Protein AF-A0A8C3RQZ0-F1 (afdb_monomer)

Organism: Chelydra serpentina (NCBI:txid8475)

Radius of gyration: 47.05 Å; Cα contacts (8 Å, |Δi|>4): 6; chains: 1; bounding box: 84×49×131 Å

Sequence (120 aa):
LLLHFFQKIYYSFSSQLSQRSVLLQQMENHLGDKKTEKTSQTQAADAAYKRNAALLNDIEAAEKRLQARVHLQPHPDIVKHETLYWASVEESIPKWEQFLLGRAQTQWEVGRNQTESQPN

Solvent-accessible surface area (backbone atoms only — not comparable to full-atom values): 6932 Å² total; per-residue (Å²): 112,68,70,62,52,53,51,52,51,52,54,53,50,52,52,54,52,51,53,51,52,54,51,53,52,52,53,52,50,54,52,51,50,52,52,53,50,53,52,54,51,50,52,52,49,51,52,49,50,56,51,52,55,53,52,50,53,52,49,54,54,50,48,55,55,47,54,61,51,70,73,46,76,76,56,68,66,58,55,50,52,51,52,53,48,53,52,52,49,62,70,41,45,66,60,48,50,34,45,77,70,71,67,46,84,52,85,75,57,74,71,64,75,71,78,78,80,74,86,131

Structure (mmCIF, N/CA/C/O backbone):
data_AF-A0A8C3RQZ0-F1
#
_entry.id   AF-A0A8C3RQZ0-F1
#
loop_
_atom_site.group_PDB
_atom_site.id
_atom_site.type_symbol
_atom_site.label_atom_id
_atom_site.label_alt_id
_atom_site.label_comp_id
_atom_site.label_asym_id
_atom_site.label_entity_id
_atom_site.label_seq_id
_atom_site.pdbx_PDB_ins_code
_atom_site.Cartn_x
_atom_site.Cartn_y
_atom_site.Cartn_z
_atom_site.occupancy
_atom_site.B_iso_or_equiv
_atom_site.auth_seq_id
_atom_site.auth_comp_id
_atom_site.auth_asym_id
_atom_site.auth_atom_id
_atom_site.pdbx_PDB_model_num
ATOM 1 N N . LEU A 1 1 ? -57.450 -11.231 55.485 1.00 82.12 1 LEU A N 1
ATOM 2 C CA . LEU A 1 1 ? -57.457 -10.126 54.493 1.00 82.12 1 LEU A CA 1
ATOM 3 C C . LEU A 1 1 ? -56.185 -9.268 54.555 1.00 82.12 1 LEU A C 1
ATOM 5 O O . LEU A 1 1 ? -55.482 -9.204 53.558 1.00 82.12 1 LEU A O 1
ATOM 9 N N . LEU A 1 2 ? -55.846 -8.678 55.711 1.00 87.44 2 LEU A N 1
ATOM 10 C CA . LEU A 1 2 ? -54.657 -7.822 55.904 1.00 87.44 2 LEU A CA 1
ATOM 11 C C . LEU A 1 2 ? -53.321 -8.493 55.546 1.00 87.44 2 LEU A C 1
ATOM 13 O O . LEU A 1 2 ? -52.543 -7.929 54.787 1.00 87.44 2 LEU A O 1
ATOM 17 N N . LEU A 1 3 ? -53.080 -9.718 56.022 1.00 91.75 3 LEU A N 1
ATOM 18 C CA . LEU A 1 3 ? -51.841 -10.452 55.727 1.00 91.75 3 LEU A CA 1
ATOM 19 C C . LEU A 1 3 ? -51.626 -10.637 54.216 1.00 91.75 3 LEU A C 1
ATOM 21 O O . LEU A 1 3 ? -50.540 -10.412 53.698 1.00 91.75 3 LEU A O 1
ATOM 25 N N . HIS A 1 4 ? -52.695 -10.973 53.496 1.00 89.38 4 HIS A N 1
ATOM 26 C CA . HIS A 1 4 ? -52.658 -11.169 52.050 1.00 89.38 4 HIS A CA 1
ATOM 27 C C . HIS A 1 4 ? -52.409 -9.854 51.292 1.00 89.38 4 HIS A C 1
ATOM 29 O O . HIS A 1 4 ? -51.775 -9.851 50.239 1.00 89.38 4 HIS A O 1
ATOM 35 N N . PHE A 1 5 ? -52.876 -8.725 51.834 1.00 93.31 5 PHE A N 1
ATOM 36 C CA . PHE A 1 5 ? -52.605 -7.395 51.289 1.00 93.31 5 PHE A CA 1
ATOM 37 C C . PHE A 1 5 ? -51.126 -7.012 51.450 1.00 93.31 5 PHE A C 1
ATOM 39 O O . PHE A 1 5 ? -50.488 -6.627 50.472 1.00 93.31 5 PHE A O 1
ATOM 46 N N . PHE A 1 6 ? -50.550 -7.213 52.641 1.00 95.75 6 PHE A N 1
ATOM 47 C CA . PHE A 1 6 ? -49.121 -6.986 52.885 1.00 95.75 6 PHE A CA 1
ATOM 48 C C . PHE A 1 6 ? -48.228 -7.901 52.047 1.00 95.75 6 PHE A C 1
ATOM 50 O O . PHE A 1 6 ? -47.273 -7.423 51.441 1.00 95.75 6 PHE A O 1
ATOM 57 N N . GLN A 1 7 ? -48.580 -9.185 51.939 1.00 94.19 7 GLN A N 1
ATOM 58 C CA . GLN A 1 7 ? -47.898 -10.141 51.066 1.00 94.19 7 GLN A CA 1
ATOM 59 C C . GLN A 1 7 ? -47.858 -9.611 49.623 1.00 94.19 7 GLN A C 1
ATOM 61 O O . GLN A 1 7 ? -46.802 -9.558 48.999 1.00 94.19 7 GLN A O 1
ATOM 66 N N . LYS A 1 8 ? -48.998 -9.144 49.101 1.00 94.38 8 LYS A N 1
ATOM 67 C CA . LYS A 1 8 ? -49.107 -8.633 47.729 1.00 94.38 8 LYS A CA 1
ATOM 68 C C . LYS A 1 8 ? -48.266 -7.371 47.502 1.00 94.38 8 LYS A C 1
ATOM 70 O O . LYS A 1 8 ? -47.624 -7.255 46.461 1.00 94.38 8 LYS A O 1
ATOM 75 N N . ILE A 1 9 ? -48.229 -6.461 48.478 1.00 94.81 9 ILE A N 1
ATOM 76 C CA . ILE A 1 9 ? -47.367 -5.269 48.435 1.00 94.81 9 ILE A CA 1
ATOM 77 C C . ILE A 1 9 ? -45.891 -5.669 48.440 1.00 94.81 9 ILE A C 1
ATOM 79 O O . ILE A 1 9 ? -45.127 -5.177 47.614 1.00 94.81 9 ILE A O 1
ATOM 83 N N . TYR A 1 10 ? -45.498 -6.583 49.327 1.00 94.62 10 TYR A N 1
ATOM 84 C CA . TYR A 1 10 ? -44.117 -7.040 49.444 1.00 94.62 10 TYR A CA 1
ATOM 85 C C . TYR A 1 10 ? -43.605 -7.655 48.136 1.00 94.62 10 TYR A C 1
ATOM 87 O O . TYR A 1 1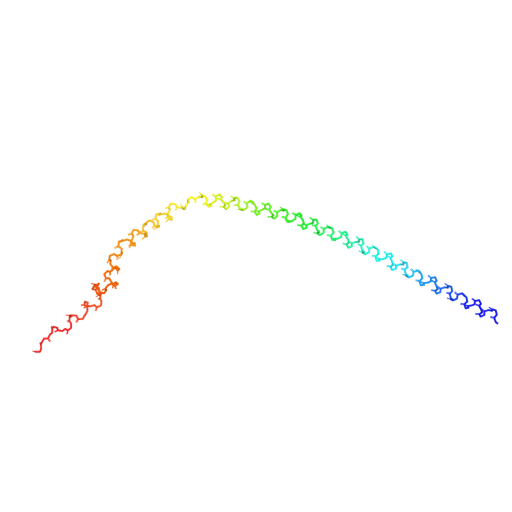0 ? -42.557 -7.249 47.632 1.00 94.62 10 TYR A O 1
ATOM 95 N N . TYR A 1 11 ? -44.377 -8.566 47.535 1.00 94.75 11 TYR A N 1
ATOM 96 C CA . TYR A 1 11 ? -44.016 -9.171 46.251 1.00 94.75 11 TYR A CA 1
ATOM 97 C C . TYR A 1 11 ? -43.951 -8.139 45.121 1.00 94.75 11 TYR A C 1
ATOM 99 O O . TYR A 1 11 ? -42.995 -8.152 44.350 1.00 94.75 11 TYR A O 1
ATOM 107 N N . SER A 1 12 ? -44.915 -7.213 45.049 1.00 93.44 12 SER A N 1
ATOM 108 C CA . SER A 1 12 ? -44.913 -6.155 44.031 1.00 93.44 12 SER A CA 1
ATOM 109 C C . SER A 1 12 ? -43.724 -5.203 44.175 1.00 93.44 12 SER A C 1
ATOM 111 O O . SER A 1 12 ? -43.188 -4.728 43.178 1.00 93.44 12 SER A O 1
ATOM 113 N N . PHE A 1 13 ? -43.319 -4.884 45.402 1.00 94.06 13 PHE A N 1
ATOM 114 C CA . PHE A 1 13 ? -42.181 -4.006 45.643 1.00 94.06 13 PHE A CA 1
ATOM 115 C C . PHE A 1 13 ? -40.860 -4.715 45.325 1.00 94.06 13 PHE A C 1
ATOM 117 O O . PHE A 1 13 ? -40.008 -4.163 44.630 1.00 94.06 13 PHE A O 1
ATOM 124 N N . SER A 1 14 ? -40.720 -5.970 45.758 1.00 93.81 14 SER A N 1
ATOM 125 C CA . SER A 1 14 ? -39.559 -6.807 45.446 1.00 93.81 14 SER A CA 1
ATOM 126 C C . SER A 1 14 ? -39.377 -6.990 43.932 1.00 93.81 14 SER A C 1
ATOM 128 O O . SER A 1 14 ? -38.269 -6.814 43.423 1.00 93.81 14 SER A O 1
ATOM 130 N N . SER A 1 15 ? -40.461 -7.232 43.184 1.00 93.50 15 SER A N 1
ATOM 131 C CA . SER A 1 15 ? -40.398 -7.375 41.725 1.00 93.50 15 SER A CA 1
ATOM 132 C C . SER A 1 15 ? -40.008 -6.070 41.021 1.00 93.50 15 SER A C 1
ATOM 134 O O . SER A 1 15 ? -39.206 -6.093 40.089 1.00 93.50 15 SER A O 1
ATOM 136 N N . GLN A 1 16 ? -40.511 -4.921 41.488 1.00 94.38 16 GLN A N 1
ATOM 137 C CA . GLN A 1 16 ? -40.137 -3.603 40.957 1.00 94.38 16 GLN A CA 1
ATOM 138 C C . GLN A 1 16 ? -38.661 -3.274 41.212 1.00 94.38 16 GLN A C 1
ATOM 140 O O . GLN A 1 16 ? -37.985 -2.736 40.332 1.00 94.38 16 GLN A O 1
ATOM 145 N N . LEU A 1 17 ? -38.148 -3.599 42.403 1.00 95.69 17 LEU A N 1
ATOM 146 C CA . LEU A 1 17 ? -36.735 -3.413 42.730 1.00 95.69 17 LEU A CA 1
ATOM 147 C C . LEU A 1 17 ? -35.834 -4.341 41.907 1.00 95.69 17 LEU A C 1
ATOM 149 O O . LEU A 1 17 ? -34.827 -3.883 41.371 1.00 95.69 17 LEU A O 1
ATOM 153 N N . SER A 1 18 ? -36.219 -5.609 41.749 1.00 96.19 18 SER A N 1
ATOM 154 C CA . SER A 1 18 ? -35.478 -6.577 40.935 1.00 96.19 18 SER A CA 1
ATOM 155 C C . SER A 1 18 ? -35.387 -6.133 39.471 1.00 96.19 18 SER A C 1
ATOM 157 O O . SER A 1 18 ? -34.295 -6.096 38.905 1.00 96.19 18 SER A O 1
ATOM 159 N N . GLN A 1 19 ? -36.497 -5.679 38.879 1.00 96.75 19 GLN A N 1
ATOM 160 C CA . GLN A 1 19 ? -36.515 -5.192 37.498 1.00 96.75 19 GLN A CA 1
ATOM 161 C C . GLN A 1 19 ? -35.597 -3.975 37.292 1.00 96.75 19 GLN A C 1
ATOM 163 O O . GLN A 1 19 ? -34.860 -3.914 36.308 1.00 96.75 19 GLN A O 1
ATOM 168 N N . ARG A 1 20 ? -35.609 -3.013 38.225 1.00 97.31 20 ARG A N 1
ATOM 169 C CA . ARG A 1 20 ? -34.717 -1.841 38.170 1.00 97.31 20 ARG A CA 1
ATOM 170 C C . ARG A 1 20 ? -33.249 -2.228 38.320 1.00 97.31 20 ARG A C 1
ATOM 172 O O . ARG A 1 20 ? -32.417 -1.683 37.604 1.00 97.31 20 ARG A O 1
ATOM 179 N N . SER A 1 21 ? -32.940 -3.167 39.214 1.00 97.44 21 SER A N 1
ATOM 180 C CA . SER A 1 21 ? -31.579 -3.678 39.403 1.00 97.44 21 SER A CA 1
ATOM 181 C C . SER A 1 21 ? -31.032 -4.313 38.123 1.00 97.44 21 SER A C 1
ATOM 183 O O . SER A 1 21 ? -29.927 -3.972 37.706 1.00 97.44 21 SER A O 1
ATOM 185 N N . VAL A 1 22 ? -31.822 -5.159 37.454 1.00 97.38 22 VAL A N 1
ATOM 186 C CA . VAL A 1 22 ? -31.423 -5.788 36.184 1.00 97.38 22 VAL A CA 1
ATOM 187 C C . VAL A 1 22 ? -31.181 -4.742 35.097 1.00 97.38 22 VAL A C 1
ATOM 189 O O . VAL A 1 22 ? -30.162 -4.797 34.412 1.00 97.38 22 VAL A O 1
ATOM 192 N N . LEU A 1 23 ? -32.080 -3.763 34.959 1.00 97.50 23 LEU A N 1
ATOM 193 C CA . LEU A 1 23 ? -31.937 -2.713 33.952 1.00 97.50 23 LEU A CA 1
ATOM 194 C C . LEU A 1 23 ? -30.682 -1.859 34.190 1.00 97.50 23 LEU A C 1
ATOM 196 O O . LEU A 1 23 ? -29.953 -1.569 33.244 1.00 97.50 23 LEU A O 1
ATOM 200 N N . LEU A 1 24 ? -30.404 -1.489 35.444 1.00 97.25 24 LEU A N 1
ATOM 201 C CA . LEU A 1 24 ? -29.199 -0.734 35.799 1.00 97.25 24 LEU A CA 1
ATOM 202 C C . LEU A 1 24 ? -27.926 -1.519 35.466 1.00 97.25 24 LEU A C 1
ATOM 204 O O . LEU A 1 24 ? -27.028 -0.962 34.837 1.00 97.25 24 LEU A O 1
ATOM 208 N N . GLN A 1 25 ? -27.884 -2.815 35.789 1.00 97.19 25 GLN A N 1
ATOM 209 C CA . GLN A 1 25 ? -26.752 -3.677 35.443 1.00 97.19 25 GLN A CA 1
ATOM 210 C C . GLN A 1 25 ? -26.545 -3.767 33.924 1.00 97.19 25 GLN A C 1
ATOM 212 O O . GLN A 1 25 ? -25.417 -3.697 33.443 1.00 97.19 25 GLN A O 1
ATOM 217 N N . GLN A 1 26 ? -27.624 -3.896 33.146 1.00 97.00 26 GLN A N 1
ATOM 218 C CA . GLN A 1 26 ? -27.545 -3.922 31.682 1.00 97.00 26 GLN A CA 1
ATOM 219 C C . GLN A 1 26 ? -27.009 -2.606 31.112 1.00 97.00 26 GLN A C 1
ATOM 221 O O . GLN A 1 26 ? -26.180 -2.625 30.201 1.00 97.00 26 GLN A O 1
ATOM 226 N N . MET A 1 27 ? -27.459 -1.468 31.648 1.00 96.88 27 MET A N 1
ATOM 227 C CA . MET A 1 27 ? -26.976 -0.152 31.228 1.00 96.88 27 MET A CA 1
ATOM 228 C C . MET A 1 27 ? -25.492 0.042 31.554 1.00 96.88 27 MET A C 1
ATOM 230 O O . MET A 1 27 ? -24.759 0.576 30.720 1.00 96.88 27 MET A O 1
ATOM 234 N N . GLU A 1 28 ? -25.046 -0.412 32.725 1.00 96.1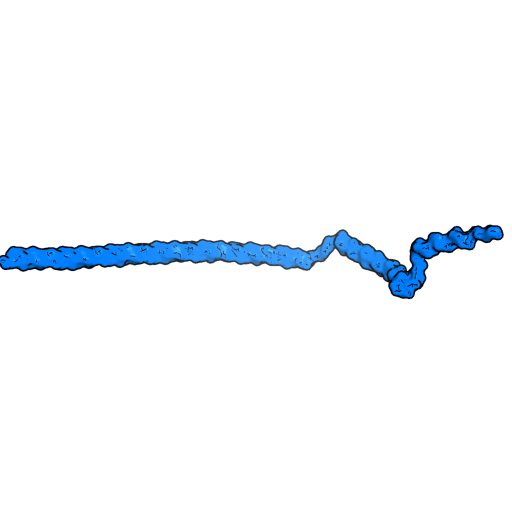9 28 GLU A N 1
ATOM 235 C CA . GLU A 1 28 ? -23.643 -0.345 33.137 1.00 96.19 28 GLU A CA 1
ATOM 236 C C . GLU A 1 28 ? -22.746 -1.223 32.255 1.00 96.19 28 GLU A C 1
ATOM 238 O O . GLU A 1 28 ? -21.742 -0.738 31.728 1.00 96.19 28 GLU A O 1
ATOM 243 N N . ASN A 1 29 ? -23.160 -2.466 31.992 1.00 94.75 29 ASN A N 1
ATOM 244 C CA . ASN A 1 29 ? -22.431 -3.378 31.108 1.00 94.75 29 ASN A CA 1
ATOM 245 C C . ASN A 1 29 ? -22.303 -2.797 29.692 1.00 94.75 29 ASN A C 1
ATOM 247 O O . ASN A 1 29 ? -21.202 -2.687 29.162 1.00 94.75 29 ASN A O 1
ATOM 251 N N . HIS A 1 30 ? -23.407 -2.324 29.108 1.00 95.81 30 HIS A N 1
ATOM 252 C CA . HIS A 1 30 ? -23.405 -1.744 27.764 1.00 95.81 30 HIS A CA 1
ATOM 253 C C . HIS A 1 30 ? -22.555 -0.463 27.665 1.00 95.81 30 HIS A C 1
ATOM 255 O O . HIS A 1 30 ? -21.942 -0.199 26.627 1.00 95.81 30 HIS A O 1
ATOM 261 N N . LEU A 1 31 ? -22.492 0.349 28.727 1.00 93.81 31 LEU A N 1
ATOM 262 C CA . LEU A 1 31 ? -21.583 1.496 28.777 1.00 93.81 31 LEU A CA 1
ATOM 263 C C . LEU A 1 31 ? -20.114 1.041 28.787 1.00 93.81 31 LEU A C 1
ATOM 265 O O . LEU A 1 31 ? -19.292 1.631 28.080 1.00 93.81 31 LEU A O 1
ATOM 269 N N . GLY A 1 32 ? -19.797 0.001 29.563 1.00 91.94 32 GLY A N 1
ATOM 270 C CA . GLY A 1 32 ? -18.481 -0.637 29.593 1.00 91.94 32 GLY A CA 1
ATOM 271 C C . GLY A 1 32 ? -18.070 -1.180 28.224 1.00 91.94 32 GLY A C 1
ATOM 272 O O . GLY A 1 32 ? -17.000 -0.829 27.721 1.00 91.94 32 GLY A O 1
ATOM 273 N N . ASP A 1 33 ? -18.954 -1.934 27.574 1.00 92.75 33 ASP A N 1
ATOM 274 C CA . ASP A 1 33 ? -18.736 -2.498 26.239 1.00 92.75 33 ASP A CA 1
ATOM 275 C C . ASP A 1 33 ? -18.479 -1.392 25.212 1.00 92.75 33 ASP A C 1
ATOM 277 O O . ASP A 1 33 ? -17.449 -1.388 24.540 1.00 92.75 33 ASP A O 1
ATOM 281 N N . LYS A 1 34 ? -19.329 -0.358 25.172 1.00 91.00 34 LYS A N 1
ATOM 282 C CA . LYS A 1 34 ? -19.125 0.794 24.278 1.00 91.00 34 LYS A CA 1
ATOM 283 C C . LYS A 1 34 ? -17.813 1.526 24.531 1.00 91.00 34 LYS A C 1
ATOM 285 O O . LYS A 1 34 ? -17.216 2.061 23.597 1.00 91.00 34 LYS A O 1
ATOM 290 N N . LYS A 1 35 ? -17.373 1.617 25.787 1.00 91.69 35 LYS A N 1
ATOM 291 C CA . LYS A 1 35 ? -16.100 2.259 26.127 1.00 91.69 35 LYS A CA 1
ATOM 292 C C . LYS A 1 35 ? -14.925 1.428 25.617 1.00 91.69 35 LYS A C 1
ATOM 294 O O . LYS A 1 35 ? -14.032 1.995 24.991 1.00 91.69 35 LYS A O 1
ATOM 299 N N . THR A 1 36 ? -14.940 0.117 25.852 1.00 89.69 36 THR A N 1
ATOM 300 C CA . THR A 1 36 ? -13.874 -0.789 25.395 1.00 89.69 36 THR A CA 1
ATOM 301 C C . THR A 1 36 ? -13.809 -0.866 23.868 1.00 89.69 36 THR A C 1
ATOM 303 O O . THR A 1 36 ? -12.721 -0.763 23.299 1.00 89.69 36 THR A O 1
ATOM 306 N N . GLU A 1 37 ? -14.959 -0.907 23.193 1.00 91.38 37 GLU A N 1
ATOM 307 C CA . GLU A 1 37 ? -15.059 -0.873 21.733 1.00 91.38 37 GLU A CA 1
ATOM 308 C C . GLU A 1 37 ? -14.486 0.428 21.148 1.00 91.38 37 GLU A C 1
ATOM 310 O O . GLU A 1 37 ? -13.664 0.403 20.234 1.00 91.38 37 GLU A O 1
ATOM 315 N N . LYS A 1 38 ? -14.837 1.589 21.714 1.00 91.94 38 LYS A N 1
ATOM 316 C CA . LYS A 1 38 ? -14.257 2.869 21.277 1.00 91.94 38 LYS A CA 1
ATOM 317 C C . LYS A 1 38 ? -12.740 2.904 21.446 1.00 91.94 38 LYS A C 1
ATOM 319 O O . LYS A 1 38 ? -12.038 3.427 20.578 1.00 91.94 38 LYS A O 1
ATOM 324 N N . THR A 1 39 ? -12.219 2.356 22.547 1.00 91.56 39 THR A N 1
ATOM 325 C CA . THR A 1 39 ? -10.768 2.301 22.763 1.00 91.56 39 THR A CA 1
ATOM 326 C C . THR A 1 39 ? -10.072 1.374 21.771 1.00 91.56 39 THR A C 1
ATOM 328 O O . THR A 1 39 ? -9.049 1.769 21.214 1.00 91.56 39 THR A O 1
ATOM 331 N N . SER A 1 40 ? -10.633 0.193 21.489 1.00 90.81 40 SER A N 1
ATOM 332 C CA . SER A 1 40 ? -10.047 -0.748 20.528 1.00 90.81 40 SER A CA 1
ATOM 333 C C . SER A 1 40 ? -10.101 -0.208 19.097 1.00 90.81 40 SER A C 1
ATOM 335 O O . SER A 1 40 ? -9.104 -0.289 18.382 1.00 90.81 40 SER A O 1
ATOM 337 N N . GLN A 1 41 ? -11.201 0.439 18.698 1.00 94.88 41 GLN A N 1
ATOM 338 C CA . GLN A 1 41 ? -11.310 1.116 17.401 1.00 94.88 41 GLN A CA 1
ATOM 339 C C . GLN A 1 41 ? -10.279 2.243 17.253 1.00 94.88 41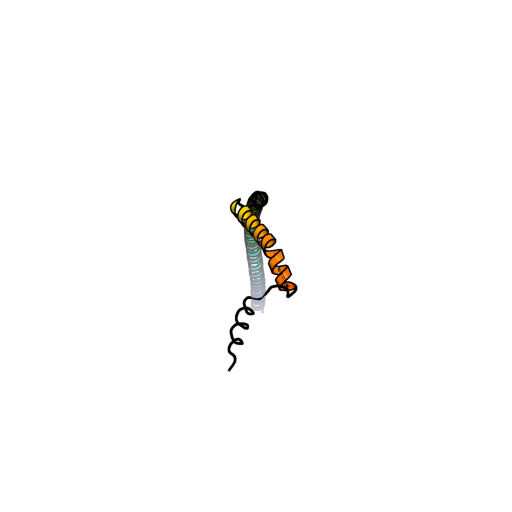 GLN A C 1
ATOM 341 O O . GLN A 1 41 ? -9.626 2.347 16.217 1.00 94.88 41 GLN A O 1
ATOM 346 N N . THR A 1 42 ? -10.084 3.059 18.294 1.00 95.00 42 THR A N 1
ATOM 347 C CA . THR A 1 42 ? -9.092 4.150 18.269 1.00 95.00 42 THR A CA 1
ATOM 348 C C . THR A 1 42 ? -7.669 3.604 18.139 1.00 95.00 42 THR A C 1
ATOM 350 O O . THR A 1 42 ? -6.880 4.123 17.354 1.00 95.00 42 THR A O 1
ATOM 353 N N . GLN A 1 43 ? -7.343 2.526 18.858 1.00 96.50 43 GLN A N 1
ATOM 354 C CA . GLN A 1 43 ? -6.043 1.858 18.742 1.00 96.50 43 GLN A CA 1
ATOM 355 C C . GLN A 1 43 ? -5.828 1.255 17.351 1.00 96.50 43 GLN A C 1
ATOM 357 O O . GLN A 1 43 ? -4.748 1.403 16.782 1.00 96.50 43 GLN A O 1
ATOM 362 N N . ALA A 1 44 ? -6.851 0.610 16.785 1.00 96.00 44 ALA A N 1
ATOM 363 C CA . ALA A 1 44 ? -6.786 0.066 15.434 1.00 96.00 44 ALA A CA 1
ATOM 364 C C . ALA A 1 44 ? -6.576 1.175 14.390 1.00 96.00 44 ALA A C 1
ATOM 366 O O . ALA A 1 44 ? -5.751 1.019 13.490 1.00 96.00 44 ALA A O 1
ATOM 367 N N . ALA A 1 45 ? -7.266 2.309 14.538 1.00 96.25 45 ALA A N 1
ATOM 368 C CA . ALA A 1 45 ? -7.104 3.469 13.668 1.00 96.25 45 ALA A CA 1
ATOM 369 C C . ALA A 1 45 ? -5.697 4.082 13.773 1.00 96.25 45 ALA A C 1
ATOM 371 O O . ALA A 1 45 ? -5.080 4.355 12.746 1.00 96.25 45 ALA A O 1
ATOM 372 N N . ASP A 1 46 ? -5.157 4.244 14.983 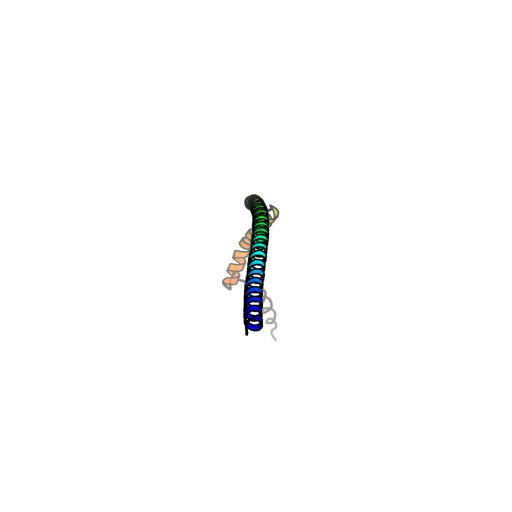1.00 97.94 46 ASP A N 1
ATOM 373 C CA . ASP A 1 46 ? -3.801 4.770 15.196 1.00 97.94 46 ASP A CA 1
ATOM 374 C C . ASP A 1 46 ? -2.721 3.821 14.644 1.00 97.94 46 ASP A C 1
ATOM 376 O O . ASP A 1 46 ? -1.780 4.247 13.971 1.00 97.94 46 ASP A O 1
ATOM 380 N N . ALA A 1 47 ? -2.882 2.510 14.847 1.00 97.94 47 ALA A N 1
ATOM 381 C CA . ALA A 1 47 ? -1.988 1.506 14.276 1.00 97.94 47 ALA A CA 1
ATOM 382 C C . ALA A 1 47 ? -2.034 1.506 12.738 1.00 97.94 47 ALA A C 1
ATOM 384 O O . ALA A 1 47 ? -0.985 1.457 12.087 1.00 97.94 47 ALA A O 1
ATOM 385 N N . ALA A 1 48 ? -3.231 1.607 12.150 1.00 97.94 48 ALA A N 1
ATOM 386 C CA . ALA A 1 48 ? -3.402 1.727 10.705 1.00 97.94 48 ALA A CA 1
ATOM 387 C C . ALA A 1 48 ? -2.776 3.022 10.171 1.00 97.94 48 ALA A C 1
ATOM 389 O O . ALA A 1 48 ? -2.071 2.985 9.166 1.00 97.94 48 ALA A O 1
ATOM 390 N N . TYR A 1 49 ? -2.960 4.145 10.868 1.00 98.00 49 TYR A N 1
ATOM 391 C CA . TYR A 1 49 ? -2.358 5.426 10.507 1.00 98.00 49 TYR A CA 1
ATOM 392 C C . TYR A 1 49 ? -0.826 5.349 10.491 1.00 98.00 49 TYR A C 1
ATOM 394 O O . TYR A 1 49 ? -0.202 5.705 9.492 1.00 98.00 49 TYR A O 1
ATOM 402 N N . LYS A 1 50 ? -0.214 4.798 11.547 1.00 98.12 50 LYS A N 1
ATOM 403 C CA . LYS A 1 50 ? 1.243 4.598 11.632 1.00 98.12 50 LYS A CA 1
ATOM 404 C C . LYS A 1 50 ? 1.771 3.704 10.513 1.00 98.12 50 LYS A C 1
ATOM 406 O O . LYS A 1 50 ? 2.774 4.037 9.885 1.00 98.12 50 LYS A O 1
ATOM 411 N N . ARG A 1 51 ? 1.081 2.594 10.231 1.00 98.06 51 ARG A N 1
ATOM 412 C CA . ARG A 1 51 ? 1.435 1.697 9.123 1.00 98.06 51 ARG A CA 1
ATOM 413 C C . ARG A 1 51 ? 1.340 2.410 7.775 1.00 98.06 51 ARG A C 1
ATOM 415 O O . ARG A 1 51 ? 2.254 2.289 6.968 1.00 98.06 51 ARG A O 1
ATOM 422 N N . ASN A 1 52 ? 0.258 3.146 7.535 1.00 98.31 52 ASN A N 1
ATOM 423 C CA . ASN A 1 52 ? 0.045 3.856 6.277 1.00 98.31 52 ASN A CA 1
ATOM 424 C C . ASN A 1 52 ? 1.094 4.954 6.066 1.00 98.31 52 ASN A C 1
ATOM 426 O O . ASN A 1 52 ? 1.596 5.095 4.957 1.00 98.31 52 ASN A O 1
ATOM 430 N N . ALA A 1 53 ? 1.481 5.674 7.122 1.00 98.31 53 ALA A N 1
ATOM 431 C CA . ALA A 1 53 ? 2.549 6.667 7.057 1.00 98.31 53 ALA A CA 1
ATOM 432 C C . ALA A 1 53 ? 3.907 6.038 6.695 1.00 98.31 53 ALA A C 1
ATOM 434 O O . ALA A 1 53 ? 4.624 6.568 5.850 1.00 98.31 53 ALA A O 1
ATOM 435 N N . ALA A 1 54 ? 4.246 4.887 7.288 1.00 98.25 54 ALA A N 1
ATOM 436 C CA . ALA A 1 54 ? 5.468 4.161 6.942 1.00 98.25 54 ALA A CA 1
ATOM 437 C C . ALA A 1 54 ? 5.455 3.682 5.480 1.00 98.25 54 ALA A C 1
ATOM 439 O O . ALA A 1 54 ? 6.406 3.931 4.745 1.00 98.25 54 ALA A O 1
ATOM 440 N N . LEU A 1 55 ? 4.346 3.081 5.036 1.00 98.44 55 LEU A N 1
ATOM 441 C CA . LEU A 1 55 ? 4.188 2.629 3.652 1.00 98.44 55 LEU A CA 1
ATOM 442 C C . LEU A 1 55 ? 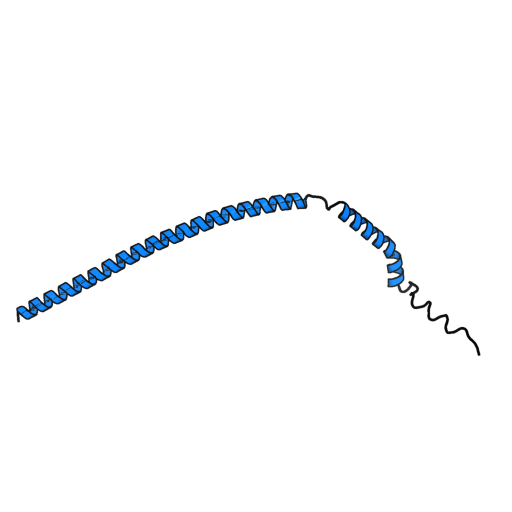4.290 3.779 2.647 1.00 98.44 55 LEU A C 1
ATOM 444 O O . LEU A 1 55 ? 4.887 3.608 1.588 1.00 98.44 55 LEU A O 1
ATOM 448 N N . LEU A 1 56 ? 3.727 4.945 2.968 1.00 98.38 56 LEU A N 1
ATOM 449 C CA . LEU A 1 56 ? 3.811 6.116 2.103 1.00 98.38 56 LEU A CA 1
ATOM 450 C C . LEU A 1 56 ? 5.264 6.576 1.924 1.00 98.38 56 LEU A C 1
ATOM 452 O O . LEU A 1 56 ? 5.688 6.818 0.796 1.00 98.38 56 LEU A O 1
ATOM 456 N N . ASN A 1 57 ? 6.037 6.623 3.013 1.00 98.25 57 ASN A N 1
ATOM 457 C CA . ASN A 1 57 ? 7.461 6.962 2.954 1.00 98.25 57 ASN A CA 1
ATOM 458 C C . ASN A 1 57 ? 8.257 5.948 2.119 1.00 98.25 57 ASN A C 1
ATOM 460 O O . ASN A 1 57 ? 9.114 6.337 1.325 1.00 98.25 57 ASN A O 1
ATOM 464 N N . ASP A 1 58 ? 7.964 4.654 2.267 1.00 98.31 58 ASP A N 1
ATOM 465 C CA . ASP A 1 58 ? 8.623 3.598 1.493 1.00 98.31 58 ASP A CA 1
ATOM 466 C C . ASP A 1 58 ? 8.304 3.708 -0.006 1.00 98.31 58 ASP A C 1
ATOM 468 O O . ASP A 1 58 ? 9.194 3.532 -0.844 1.00 98.31 58 ASP A O 1
ATOM 472 N N . ILE A 1 59 ? 7.056 4.042 -0.354 1.00 98.25 59 ILE A N 1
ATOM 473 C CA . ILE A 1 59 ? 6.630 4.282 -1.740 1.00 98.25 59 ILE A CA 1
ATOM 474 C C . ILE A 1 59 ? 7.359 5.495 -2.319 1.00 98.25 59 ILE A C 1
ATOM 476 O O . ILE A 1 59 ? 7.918 5.393 -3.409 1.00 98.25 59 ILE A O 1
ATOM 480 N N . GLU A 1 60 ? 7.420 6.609 -1.590 1.00 97.88 60 GLU A N 1
ATOM 481 C CA . GLU A 1 60 ? 8.128 7.812 -2.041 1.00 97.88 60 GLU A CA 1
ATOM 482 C C . GLU A 1 60 ? 9.631 7.537 -2.238 1.00 97.88 60 GLU A C 1
ATOM 484 O O . GLU A 1 60 ? 10.246 7.967 -3.218 1.00 97.88 60 GLU A O 1
ATOM 489 N N . ALA A 1 61 ? 10.242 6.763 -1.337 1.00 97.25 61 ALA A N 1
ATOM 490 C CA . ALA A 1 61 ? 11.632 6.345 -1.471 1.00 97.25 61 ALA A CA 1
ATOM 491 C C . ALA A 1 61 ? 11.844 5.436 -2.694 1.00 97.25 61 ALA A C 1
ATOM 493 O O . ALA A 1 61 ? 12.832 5.591 -3.419 1.00 97.25 61 ALA A O 1
ATOM 494 N N . ALA A 1 62 ? 10.933 4.493 -2.945 1.00 96.31 62 ALA A N 1
ATOM 495 C CA . ALA A 1 62 ? 10.975 3.635 -4.124 1.00 96.31 62 ALA A CA 1
ATOM 496 C C . ALA A 1 62 ? 10.808 4.443 -5.420 1.00 96.31 62 ALA A C 1
ATOM 498 O O . ALA A 1 62 ? 11.559 4.223 -6.372 1.00 96.31 62 ALA A O 1
ATOM 499 N N . GLU A 1 63 ? 9.899 5.418 -5.437 1.00 96.00 63 GLU A N 1
ATOM 500 C CA . GLU A 1 63 ? 9.684 6.319 -6.567 1.00 96.00 63 GLU A CA 1
ATOM 501 C C . GLU A 1 63 ? 10.951 7.114 -6.893 1.00 96.00 63 GLU A C 1
ATOM 503 O O . GLU A 1 63 ? 11.414 7.077 -8.032 1.00 96.00 63 GLU A O 1
ATOM 508 N N . LYS A 1 64 ? 11.588 7.748 -5.900 1.00 94.38 64 LYS A N 1
ATOM 509 C CA . LYS A 1 64 ? 12.847 8.488 -6.107 1.00 94.38 64 LYS A CA 1
ATOM 510 C C . LYS A 1 64 ? 13.950 7.599 -6.683 1.00 94.38 64 LYS A C 1
ATOM 512 O O . LYS A 1 64 ? 14.694 8.020 -7.569 1.00 94.38 64 LYS A O 1
ATOM 517 N N . ARG A 1 65 ? 14.049 6.345 -6.224 1.00 92.56 65 ARG A N 1
ATOM 518 C CA . ARG A 1 65 ? 15.015 5.364 -6.757 1.00 92.56 65 ARG A CA 1
ATOM 519 C C . ARG A 1 65 ? 14.698 4.973 -8.198 1.00 92.56 65 ARG A C 1
ATOM 521 O O . ARG A 1 65 ? 15.627 4.771 -8.979 1.00 92.56 65 ARG A O 1
ATOM 528 N N . LEU A 1 66 ? 13.420 4.849 -8.550 1.00 90.56 66 LEU A N 1
ATOM 529 C CA . LEU A 1 66 ? 12.989 4.570 -9.918 1.00 90.56 66 LEU A CA 1
ATOM 530 C C . LEU A 1 66 ? 13.243 5.763 -10.836 1.00 90.56 66 LEU A C 1
ATOM 532 O O . LEU A 1 66 ? 13.859 5.576 -11.877 1.00 90.56 66 LEU A O 1
ATOM 536 N N . GLN A 1 67 ? 12.867 6.978 -10.436 1.00 90.19 67 GLN A N 1
ATOM 537 C CA . GLN A 1 67 ? 13.152 8.199 -11.195 1.00 90.19 67 GLN A CA 1
ATOM 538 C C . GLN A 1 67 ? 14.655 8.355 -11.453 1.00 90.19 67 GLN A C 1
ATOM 540 O O . GLN A 1 67 ? 15.066 8.569 -12.593 1.00 90.19 67 GLN A O 1
ATOM 545 N N . ALA A 1 68 ? 15.493 8.133 -10.433 1.00 85.31 68 ALA A N 1
ATOM 546 C CA . ALA A 1 68 ? 16.944 8.143 -10.597 1.00 85.31 68 ALA A CA 1
ATOM 547 C C . ALA A 1 68 ? 17.427 7.142 -11.661 1.00 85.31 68 ALA A C 1
ATOM 549 O O . ALA A 1 68 ? 18.369 7.444 -12.383 1.00 85.31 68 ALA A O 1
ATOM 550 N N . ARG A 1 69 ? 16.778 5.974 -11.787 1.00 82.31 69 ARG A N 1
ATOM 551 C CA . ARG A 1 69 ? 17.089 4.961 -12.810 1.00 82.31 69 ARG A CA 1
ATOM 552 C C . ARG A 1 69 ? 16.525 5.283 -14.188 1.00 82.31 69 ARG A C 1
ATOM 554 O O . ARG A 1 69 ? 17.175 4.959 -15.168 1.00 82.31 69 ARG A O 1
ATOM 561 N N . VAL A 1 70 ? 15.349 5.902 -14.275 1.00 75.38 70 VAL A N 1
ATOM 562 C CA . VAL A 1 70 ? 14.744 6.325 -15.552 1.00 75.38 70 VAL A CA 1
ATOM 563 C C . VAL A 1 70 ? 15.637 7.343 -16.266 1.00 75.38 70 VAL A C 1
ATOM 565 O O . VAL A 1 70 ? 15.718 7.339 -17.489 1.00 75.38 70 VAL A O 1
ATOM 568 N N . HIS A 1 71 ? 16.352 8.177 -15.509 1.00 70.38 71 HIS A N 1
ATOM 569 C CA . HIS A 1 71 ? 17.337 9.108 -16.059 1.00 70.38 71 HIS A CA 1
ATOM 570 C C . HIS A 1 71 ? 18.703 8.475 -16.369 1.00 70.38 71 HIS A C 1
ATOM 572 O O . HIS A 1 71 ? 19.569 9.158 -16.917 1.00 70.38 71 HIS A O 1
ATOM 578 N N . LEU A 1 72 ? 18.927 7.196 -16.043 1.00 80.50 72 LEU A N 1
ATOM 579 C CA . LEU A 1 72 ? 20.143 6.501 -16.460 1.00 80.50 72 LEU A CA 1
ATOM 580 C C . LEU A 1 72 ? 20.006 6.092 -17.923 1.00 80.50 72 LEU A C 1
ATOM 582 O O . LEU A 1 72 ? 18.999 5.515 -18.331 1.00 80.50 72 LEU A O 1
ATOM 586 N N . GLN A 1 73 ? 21.048 6.365 -18.709 1.00 78.44 73 GLN A N 1
ATOM 587 C CA . GLN A 1 73 ? 21.126 5.817 -20.055 1.00 78.44 73 GLN A CA 1
ATOM 588 C C . GLN A 1 73 ? 21.082 4.280 -20.014 1.00 78.44 73 GLN A C 1
ATOM 590 O O . GLN A 1 73 ? 21.597 3.673 -19.065 1.00 78.44 73 GLN A O 1
ATOM 595 N N . PRO A 1 74 ? 20.506 3.642 -21.051 1.00 81.31 74 PRO A N 1
ATOM 596 C CA . PRO A 1 74 ? 20.604 2.201 -21.226 1.00 81.31 74 PRO A CA 1
ATOM 597 C C . PRO A 1 74 ? 22.065 1.744 -21.170 1.00 81.31 74 PRO A C 1
ATOM 599 O O . PRO A 1 74 ? 22.973 2.472 -21.574 1.00 81.31 74 PRO A O 1
ATOM 602 N N . HIS A 1 75 ? 22.294 0.526 -20.675 1.00 83.94 75 HIS A N 1
ATOM 603 C CA . HIS A 1 75 ? 23.643 -0.030 -20.582 1.00 83.94 75 HIS A CA 1
ATOM 604 C C . HIS A 1 75 ? 24.337 0.014 -21.959 1.00 83.94 75 HIS A C 1
ATOM 606 O O . HIS A 1 75 ? 23.688 -0.322 -22.953 1.00 83.94 75 HIS A O 1
ATOM 612 N N . PRO A 1 76 ? 25.637 0.360 -22.048 1.00 88.00 76 PRO A N 1
ATOM 613 C CA . PRO A 1 76 ? 26.348 0.469 -23.324 1.00 88.00 76 PRO A CA 1
ATOM 614 C C . PRO A 1 76 ? 26.216 -0.767 -24.218 1.00 88.00 76 PRO A C 1
ATOM 616 O O . PRO A 1 76 ? 26.096 -0.643 -25.434 1.00 88.00 76 PRO A O 1
ATOM 619 N N . ASP A 1 77 ? 26.165 -1.960 -23.621 1.00 92.75 77 ASP A N 1
ATOM 620 C CA . ASP A 1 77 ? 25.929 -3.193 -24.375 1.00 92.75 77 ASP A CA 1
ATOM 621 C C . ASP A 1 77 ? 24.553 -3.213 -25.042 1.00 92.75 77 ASP A C 1
ATOM 623 O O . ASP A 1 77 ? 24.458 -3.625 -26.192 1.00 92.75 77 ASP A O 1
ATOM 627 N N . ILE A 1 78 ? 23.494 -2.747 -24.375 1.00 90.62 78 ILE A N 1
ATOM 628 C CA . ILE A 1 78 ? 22.146 -2.682 -24.963 1.00 90.62 78 ILE A CA 1
ATOM 629 C C . ILE A 1 78 ? 22.167 -1.746 -26.173 1.00 90.62 78 ILE A C 1
ATOM 631 O O . ILE A 1 78 ? 21.723 -2.138 -27.249 1.00 90.62 78 ILE A O 1
ATOM 635 N N . VAL A 1 79 ? 22.777 -0.566 -26.024 1.00 92.12 79 VAL A N 1
ATOM 636 C CA . VAL A 1 79 ? 22.925 0.410 -27.116 1.00 92.12 79 VAL A CA 1
ATOM 637 C C . VAL A 1 79 ? 23.721 -0.183 -28.283 1.00 92.12 79 VAL A C 1
ATOM 639 O O . VAL A 1 79 ? 23.338 -0.035 -29.443 1.00 92.12 79 VAL A O 1
ATOM 642 N N . LYS A 1 80 ? 24.809 -0.908 -27.994 1.00 95.25 80 LYS A N 1
ATOM 643 C CA . LYS A 1 80 ? 25.628 -1.588 -29.006 1.00 95.25 80 LYS A CA 1
ATOM 644 C C . LYS A 1 80 ? 24.829 -2.642 -29.772 1.00 95.25 80 LYS A C 1
ATOM 646 O O . LYS A 1 80 ? 24.908 -2.682 -30.996 1.00 95.25 80 LYS A O 1
ATOM 651 N N . HIS A 1 81 ? 24.076 -3.490 -29.074 1.00 95.62 81 HIS A N 1
ATOM 652 C CA . HIS A 1 81 ? 23.257 -4.517 -29.720 1.00 95.62 81 HIS A CA 1
ATOM 653 C C . HIS A 1 81 ? 22.128 -3.898 -30.545 1.00 95.62 81 HIS A C 1
ATOM 655 O O . HIS A 1 81 ? 21.901 -4.345 -31.664 1.00 95.62 81 HIS A O 1
ATOM 661 N N . GLU A 1 82 ? 21.471 -2.851 -30.042 1.00 96.06 82 GLU A N 1
ATOM 662 C CA . GLU A 1 82 ? 20.444 -2.116 -30.783 1.00 96.06 82 GLU A CA 1
ATOM 663 C C . GLU A 1 82 ? 21.016 -1.510 -32.071 1.00 96.06 82 GLU A C 1
ATOM 665 O O . GLU A 1 82 ? 20.448 -1.683 -33.147 1.00 96.06 82 GLU A O 1
ATOM 670 N N . THR A 1 83 ? 22.197 -0.894 -31.986 1.00 96.56 83 THR A N 1
ATOM 671 C CA . THR A 1 83 ? 22.896 -0.328 -33.150 1.00 96.56 83 THR A CA 1
ATOM 672 C C . THR A 1 83 ? 23.213 -1.403 -34.191 1.00 96.56 83 THR A C 1
ATOM 674 O O . THR A 1 83 ? 22.926 -1.229 -35.373 1.00 96.56 83 THR A O 1
ATOM 677 N N . LEU A 1 84 ? 23.785 -2.534 -33.762 1.00 97.50 84 LEU A N 1
ATOM 678 C CA . LEU A 1 84 ? 24.125 -3.643 -34.658 1.00 97.50 84 LEU A CA 1
ATOM 679 C C . LEU A 1 84 ? 22.881 -4.279 -35.286 1.00 97.50 84 LEU A C 1
ATOM 681 O O . LEU A 1 84 ? 22.905 -4.642 -36.461 1.00 97.50 84 LEU A O 1
ATOM 685 N N . TYR A 1 85 ? 21.798 -4.399 -34.517 1.00 96.88 85 TYR A N 1
ATOM 686 C CA . TYR A 1 85 ? 20.523 -4.905 -35.006 1.00 96.88 85 TYR A CA 1
ATOM 687 C C . TYR A 1 85 ? 19.962 -4.007 -36.110 1.00 96.88 85 TYR A C 1
ATOM 689 O O . TYR A 1 85 ? 19.692 -4.499 -37.204 1.00 96.88 85 TYR A O 1
ATOM 697 N N . TRP A 1 86 ? 19.848 -2.697 -35.869 1.00 97.50 86 TRP A N 1
ATOM 698 C CA . TRP A 1 86 ? 19.334 -1.764 -36.874 1.00 97.50 86 TRP A CA 1
ATOM 699 C C . TRP A 1 86 ? 20.216 -1.707 -38.125 1.00 97.50 86 TRP A C 1
ATOM 701 O O . TRP A 1 86 ? 19.683 -1.716 -39.231 1.00 97.50 86 TRP A O 1
ATOM 711 N N . ALA A 1 87 ? 21.542 -1.772 -37.978 1.00 97.50 87 ALA A N 1
ATOM 712 C CA . ALA A 1 87 ? 22.453 -1.871 -39.120 1.00 97.50 87 ALA A CA 1
ATOM 713 C C . ALA A 1 87 ? 22.221 -3.154 -39.944 1.00 97.50 87 ALA A C 1
ATOM 715 O O . ALA A 1 87 ? 22.192 -3.116 -41.173 1.00 97.50 87 ALA A O 1
ATOM 716 N N . SER A 1 88 ? 22.007 -4.295 -39.281 1.00 97.06 88 SER A N 1
ATOM 717 C CA . SER A 1 88 ? 21.692 -5.561 -39.956 1.00 97.06 88 SER A CA 1
ATOM 718 C C . SER A 1 88 ? 20.333 -5.526 -40.663 1.00 97.06 88 SER A C 1
ATOM 720 O O . SER A 1 88 ? 20.187 -6.087 -41.754 1.00 97.06 88 SER A O 1
ATOM 722 N N . VAL A 1 89 ? 19.346 -4.850 -40.067 1.00 95.94 89 VAL A N 1
ATOM 723 C CA . VAL A 1 89 ? 18.046 -4.593 -40.695 1.00 95.94 89 VAL A CA 1
ATOM 724 C C . VAL A 1 89 ? 18.242 -3.768 -41.965 1.00 95.94 89 VAL A C 1
ATOM 726 O O . VAL A 1 89 ? 17.795 -4.204 -43.022 1.00 95.94 89 VAL A O 1
ATOM 729 N N . GLU A 1 90 ? 18.963 -2.645 -41.898 1.00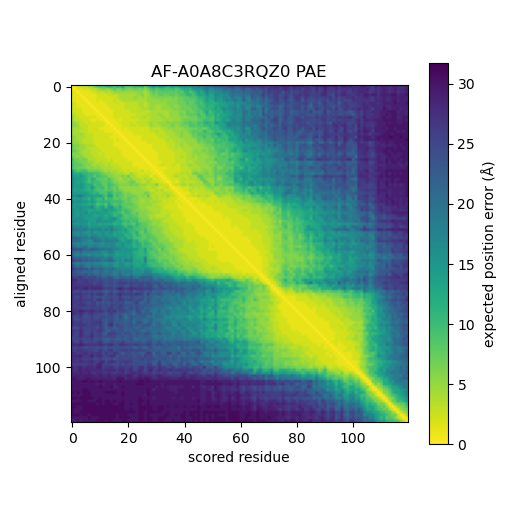 95.94 90 GLU A N 1
ATOM 730 C CA . GLU A 1 90 ? 19.254 -1.792 -43.060 1.00 95.94 90 GLU A CA 1
ATOM 731 C C . GLU A 1 90 ? 19.953 -2.555 -44.190 1.00 95.94 90 GLU A C 1
ATOM 733 O O . GLU A 1 90 ? 19.561 -2.437 -45.351 1.00 95.94 90 GLU A O 1
ATOM 738 N N . GLU A 1 91 ? 20.924 -3.411 -43.862 1.00 95.69 91 GLU A N 1
ATOM 739 C CA . GLU A 1 91 ? 21.601 -4.264 -44.846 1.00 95.69 91 GLU A CA 1
ATOM 740 C C . GLU A 1 91 ? 20.654 -5.294 -45.495 1.00 95.69 91 GLU A C 1
ATOM 742 O O . GLU A 1 91 ? 20.831 -5.708 -46.645 1.00 95.69 91 GLU A O 1
ATOM 747 N N . SER A 1 92 ? 19.633 -5.728 -44.758 1.00 93.94 92 SER A N 1
ATOM 748 C CA . SER A 1 92 ? 18.682 -6.747 -45.206 1.00 93.94 92 SER A CA 1
ATOM 749 C C . SER A 1 92 ? 17.507 -6.171 -46.001 1.00 93.94 92 SER A C 1
ATOM 751 O O . SER A 1 92 ? 16.915 -6.906 -46.796 1.00 93.94 92 SER A O 1
ATOM 753 N N . ILE A 1 93 ? 17.205 -4.872 -45.861 1.00 94.69 93 ILE A N 1
ATOM 754 C CA . ILE A 1 93 ? 16.095 -4.195 -46.556 1.00 94.69 93 ILE A CA 1
ATOM 755 C C . ILE A 1 93 ? 16.112 -4.444 -48.075 1.00 94.69 93 ILE A C 1
ATOM 757 O O . ILE A 1 93 ? 15.078 -4.872 -48.588 1.00 94.69 93 ILE A O 1
ATOM 761 N N . PRO A 1 94 ? 17.232 -4.286 -48.814 1.00 92.62 94 PRO A N 1
ATOM 762 C CA . PRO A 1 94 ? 17.235 -4.514 -50.261 1.00 92.62 94 PRO A CA 1
ATOM 763 C C . PRO A 1 94 ? 16.901 -5.961 -50.640 1.00 92.62 94 PRO A C 1
ATOM 765 O O . PRO A 1 94 ? 16.213 -6.217 -51.627 1.00 92.62 94 PRO A O 1
ATOM 768 N N . LYS A 1 95 ? 17.363 -6.932 -49.841 1.00 89.19 95 LYS A N 1
ATOM 769 C CA . LYS A 1 95 ? 17.076 -8.359 -50.059 1.00 89.19 95 LYS A CA 1
ATOM 770 C C . LYS A 1 95 ? 15.595 -8.646 -49.822 1.00 89.19 95 LYS A C 1
ATOM 772 O O . LYS A 1 95 ? 14.975 -9.363 -50.607 1.00 89.19 95 LYS A O 1
ATOM 777 N N . TRP A 1 96 ? 15.023 -8.065 -48.768 1.00 91.88 96 TRP A N 1
ATOM 778 C CA . TRP A 1 96 ? 13.594 -8.162 -48.484 1.00 91.88 96 TRP A CA 1
ATOM 779 C C . TRP A 1 96 ? 12.754 -7.481 -49.558 1.00 91.88 96 TRP A C 1
ATOM 781 O O . TRP A 1 96 ? 11.763 -8.057 -49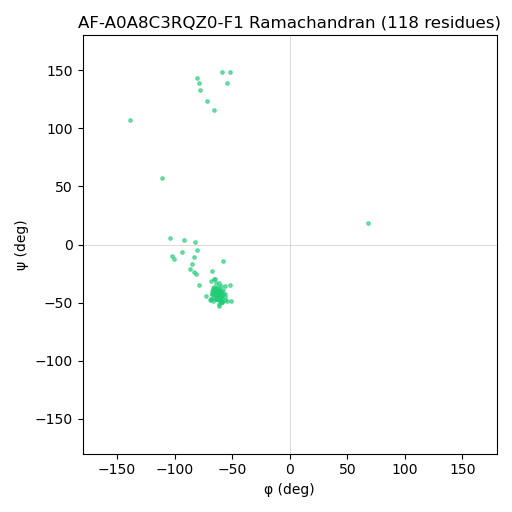.978 1.00 91.88 96 TRP A O 1
ATOM 791 N N . GLU A 1 97 ? 13.160 -6.321 -50.070 1.00 91.50 97 GLU A N 1
ATOM 792 C CA . GLU A 1 97 ? 12.466 -5.639 -51.164 1.00 91.50 97 GLU A CA 1
ATOM 793 C C . GLU A 1 97 ? 12.410 -6.515 -52.423 1.00 91.50 97 GLU A C 1
ATOM 795 O O . GLU A 1 97 ? 11.332 -6.740 -52.971 1.00 91.50 97 GLU A O 1
ATOM 800 N N . GLN A 1 98 ? 13.540 -7.096 -52.844 1.00 87.88 98 GLN A N 1
ATOM 801 C CA . GLN A 1 98 ? 13.557 -8.022 -53.984 1.00 87.88 98 GLN A CA 1
ATOM 802 C C . GLN A 1 98 ? 12.648 -9.234 -53.746 1.00 87.88 98 GLN A C 1
ATOM 804 O O . GLN A 1 98 ? 11.930 -9.657 -54.653 1.00 87.88 98 GLN A O 1
ATOM 809 N N . PHE A 1 99 ? 12.647 -9.783 -52.531 1.00 86.62 99 PHE A N 1
ATOM 810 C CA . PHE A 1 99 ? 11.802 -10.918 -52.167 1.00 86.62 99 PHE A CA 1
ATOM 811 C C . PHE A 1 99 ? 10.311 -10.568 -52.176 1.00 86.62 99 PHE A C 1
ATOM 813 O O . PHE A 1 99 ? 9.520 -11.266 -52.807 1.00 86.62 99 PHE A O 1
ATOM 820 N N . LEU A 1 100 ? 9.931 -9.460 -51.541 1.00 86.12 100 LEU A N 1
ATOM 821 C CA . LEU A 1 100 ? 8.548 -8.991 -51.446 1.00 86.12 100 LEU A CA 1
ATOM 822 C C . LEU A 1 100 ? 7.979 -8.579 -52.811 1.00 86.12 100 LEU A C 1
ATOM 824 O O . LEU A 1 100 ? 6.785 -8.741 -53.048 1.00 86.12 100 LEU A O 1
ATOM 828 N N . LEU A 1 101 ? 8.825 -8.101 -53.728 1.00 90.38 101 LEU A N 1
ATOM 829 C CA . LEU A 1 101 ? 8.449 -7.786 -55.110 1.00 90.38 101 LEU A CA 1
ATOM 830 C C . LEU A 1 101 ? 8.430 -9.014 -56.040 1.00 90.38 101 LEU A C 1
ATOM 832 O O . LEU A 1 101 ? 8.201 -8.856 -57.240 1.00 90.38 101 LEU A O 1
ATOM 836 N N . GLY A 1 102 ? 8.699 -10.221 -55.525 1.00 82.81 102 GLY A N 1
ATOM 837 C CA . GLY A 1 102 ? 8.741 -11.458 -56.315 1.00 82.81 102 GLY A CA 1
ATOM 838 C C . GLY A 1 102 ? 9.911 -11.532 -57.303 1.00 82.81 102 GLY A C 1
ATOM 839 O O . GLY A 1 102 ? 9.859 -12.298 -58.260 1.00 82.81 102 GLY A O 1
ATOM 840 N N . ARG A 1 103 ? 10.952 -10.716 -57.100 1.00 78.44 103 ARG A N 1
ATOM 841 C CA . ARG A 1 103 ? 12.158 -10.631 -57.945 1.00 78.44 103 ARG A CA 1
ATOM 842 C C . ARG A 1 103 ? 13.353 -11.377 -57.358 1.00 78.44 103 ARG A C 1
ATOM 844 O O . ARG A 1 103 ? 14.354 -11.561 -58.045 1.00 78.44 103 ARG A O 1
ATOM 851 N N . ALA A 1 104 ? 13.277 -11.790 -56.094 1.00 73.50 104 ALA A N 1
ATOM 852 C CA . ALA A 1 104 ? 14.310 -12.620 -55.500 1.00 73.50 104 ALA A CA 1
ATOM 853 C C . ALA A 1 104 ? 14.236 -14.028 -56.083 1.00 73.50 104 ALA A C 1
ATOM 855 O O . ALA A 1 104 ? 13.213 -14.706 -55.986 1.00 73.50 104 ALA A O 1
ATOM 856 N N . GLN A 1 105 ? 15.355 -14.468 -56.645 1.00 65.62 105 GLN A N 1
ATOM 857 C CA . GLN A 1 105 ? 15.523 -15.832 -57.104 1.00 65.62 105 GLN A CA 1
ATOM 858 C C . GLN A 1 105 ? 15.492 -16.745 -55.888 1.00 65.62 105 GLN A C 1
ATOM 860 O O . GLN A 1 105 ? 16.299 -16.637 -54.960 1.00 65.62 105 GLN A O 1
ATOM 865 N N . THR A 1 106 ? 14.484 -17.593 -55.841 1.00 58.81 106 THR A N 1
ATOM 866 C CA . THR A 1 106 ? 14.248 -18.411 -54.670 1.00 58.81 106 THR A CA 1
ATOM 867 C C . THR A 1 106 ? 15.210 -19.596 -54.676 1.00 58.81 106 THR A C 1
ATOM 869 O O . THR A 1 106 ? 15.448 -20.225 -55.706 1.00 58.81 106 THR A O 1
ATOM 872 N N . GLN A 1 107 ? 15.771 -19.948 -53.516 1.00 58.00 107 GLN A N 1
ATOM 873 C CA . GLN A 1 107 ? 16.686 -21.096 -53.403 1.00 58.00 107 GLN A CA 1
ATOM 874 C C . GLN A 1 107 ? 16.042 -22.428 -53.853 1.00 58.00 107 GLN A C 1
ATOM 876 O O . GLN A 1 107 ? 16.759 -23.391 -54.112 1.00 58.00 107 GLN A O 1
ATOM 881 N N . TRP A 1 108 ? 14.711 -22.485 -54.009 1.00 48.75 108 TRP A N 1
ATOM 882 C CA . TRP A 1 108 ? 13.975 -23.640 -54.532 1.00 48.75 108 TRP A CA 1
ATOM 883 C C . TRP A 1 108 ? 13.930 -23.730 -56.072 1.00 48.75 108 TRP A C 1
ATOM 885 O O . TRP A 1 108 ? 13.565 -24.776 -56.609 1.00 48.75 108 TRP A O 1
ATOM 895 N N . GLU A 1 109 ? 14.339 -22.693 -56.809 1.00 53.97 109 GLU A N 1
ATOM 896 C CA . GLU A 1 109 ? 14.408 -22.717 -58.280 1.00 53.97 109 GLU A CA 1
ATOM 897 C C . GLU A 1 109 ? 15.681 -23.384 -58.820 1.00 53.97 109 GLU A C 1
ATOM 899 O O . GLU A 1 109 ? 15.659 -23.960 -59.906 1.00 53.97 109 GLU A O 1
ATOM 904 N N . VAL A 1 110 ? 16.772 -23.397 -58.047 1.00 53.81 110 VAL A N 1
ATOM 905 C CA . VAL A 1 110 ? 18.064 -23.975 -58.471 1.00 53.81 110 VAL A CA 1
ATOM 906 C C . VAL A 1 110 ? 17.998 -25.506 -58.626 1.00 53.81 110 VAL A C 1
ATOM 908 O O . VAL A 1 110 ? 18.759 -26.078 -59.404 1.00 53.81 110 VAL A O 1
ATOM 911 N N . GLY A 1 111 ? 17.051 -26.174 -57.956 1.00 51.00 111 GLY A N 1
ATOM 912 C CA . GLY A 1 111 ? 16.858 -27.627 -58.044 1.00 51.00 111 GLY A CA 1
ATOM 913 C C . GLY A 1 111 ? 15.988 -28.116 -59.211 1.00 51.00 111 GLY A C 1
ATOM 914 O O . GLY A 1 111 ? 16.047 -29.299 -59.535 1.00 51.00 111 GLY A O 1
ATOM 915 N N . ARG A 1 112 ? 15.195 -27.249 -59.863 1.00 50.50 112 ARG A N 1
ATOM 916 C CA . ARG A 1 112 ? 14.293 -27.668 -60.961 1.00 50.50 112 ARG A CA 1
ATOM 917 C C . ARG A 1 112 ? 14.977 -27.763 -62.326 1.00 50.50 112 ARG A C 1
ATOM 919 O O . ARG A 1 112 ? 14.534 -28.528 -63.169 1.00 50.50 112 ARG A O 1
ATOM 926 N N . ASN A 1 113 ? 16.087 -27.057 -62.531 1.00 51.00 113 ASN A N 1
ATOM 927 C CA . ASN A 1 113 ? 16.690 -26.908 -63.863 1.00 51.00 113 ASN A CA 1
ATOM 928 C C . ASN A 1 113 ? 17.757 -27.977 -64.188 1.00 51.00 113 ASN A C 1
ATOM 930 O O . ASN A 1 113 ? 18.415 -27.889 -65.220 1.00 51.00 113 ASN A O 1
ATOM 934 N N . GLN A 1 114 ? 17.974 -28.963 -63.308 1.00 55.00 114 GLN A N 1
ATOM 935 C CA . GLN A 1 114 ? 18.964 -30.040 -63.506 1.00 55.00 114 GLN A CA 1
ATOM 936 C C . GLN A 1 114 ? 18.336 -31.374 -63.944 1.00 55.00 114 GLN A C 1
ATOM 938 O O . GLN A 1 114 ? 19.058 -32.283 -64.338 1.00 55.00 114 GLN A O 1
ATOM 943 N N . THR A 1 115 ? 17.006 -31.504 -63.901 1.00 46.38 115 THR A N 1
ATOM 944 C CA . THR A 1 115 ? 16.290 -32.752 -64.230 1.00 46.38 115 THR A CA 1
ATOM 945 C C . THR A 1 115 ? 15.828 -3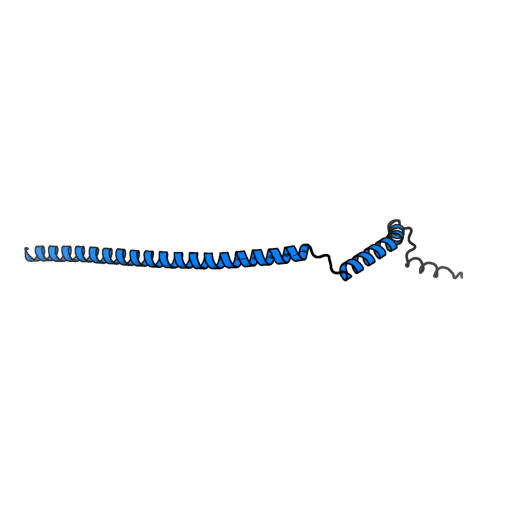2.844 -65.689 1.00 46.38 115 THR A C 1
ATOM 947 O O . THR A 1 115 ? 15.366 -33.901 -66.102 1.00 46.38 115 THR A O 1
ATOM 950 N N . GLU A 1 116 ? 15.986 -31.785 -66.489 1.00 54.59 116 GLU A N 1
ATOM 951 C CA . GLU A 1 116 ? 15.474 -31.712 -67.873 1.00 54.59 116 GLU A CA 1
ATOM 952 C C . GLU A 1 116 ? 16.541 -31.883 -68.971 1.00 54.59 116 GLU A C 1
ATOM 954 O O . GLU A 1 116 ? 16.236 -31.801 -70.157 1.00 54.59 116 GLU A O 1
ATOM 959 N N . SER A 1 117 ? 17.788 -32.186 -68.601 1.00 49.66 117 SER A N 1
ATOM 960 C CA . SER A 1 117 ? 18.911 -32.296 -69.545 1.00 49.66 117 SER A CA 1
ATOM 961 C C . SER A 1 117 ? 19.412 -33.735 -69.712 1.00 49.66 117 SER A C 1
ATOM 963 O O . SER A 1 117 ? 20.593 -34.004 -69.510 1.00 49.66 117 SER A O 1
ATOM 965 N N . GLN A 1 118 ? 18.541 -34.668 -70.102 1.00 35.84 118 GLN A N 1
ATOM 966 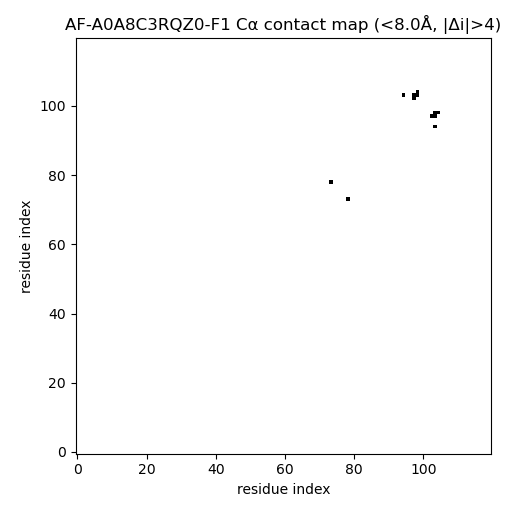C CA . GLN A 1 118 ? 18.961 -35.882 -70.817 1.00 35.84 118 GLN A CA 1
ATOM 967 C C . GLN A 1 118 ? 17.966 -36.187 -71.947 1.00 35.84 118 GLN A C 1
ATOM 969 O O . GLN A 1 118 ? 16.846 -36.611 -71.660 1.00 35.84 118 GLN A O 1
ATOM 974 N N . PRO A 1 119 ? 18.335 -35.979 -73.225 1.00 47.56 119 PRO A N 1
ATOM 975 C CA . PRO A 1 119 ? 17.551 -36.487 -74.336 1.00 47.56 119 PRO A CA 1
ATOM 976 C C . PRO A 1 119 ? 17.867 -37.972 -74.571 1.00 47.56 119 PRO A C 1
ATOM 978 O O . PRO A 1 119 ? 19.003 -38.416 -74.394 1.00 47.56 119 PRO A O 1
ATOM 981 N N . ASN A 1 120 ? 16.812 -38.698 -74.939 1.00 42.16 120 ASN A N 1
ATOM 982 C CA . ASN A 1 120 ? 16.786 -40.086 -75.408 1.00 42.16 120 ASN A CA 1
ATOM 983 C C . ASN A 1 120 ? 17.566 -40.252 -76.722 1.00 42.16 120 ASN A C 1
ATOM 985 O O . ASN A 1 120 ? 17.453 -39.333 -77.569 1.00 42.16 120 ASN A O 1
#

InterPro domains:
  IPR028006 Centrosomal protein 15-like [PF15134] (16-106)
  IPR028006 Centrosomal protein 15-like [PTHR14286] (16-116)

pLDDT: mean 87.34, std 15.29, range [35.84, 98.44]

Secondary structure (DSSP, 8-state):
-HHHHHHHHHHHHHHHHHHHHHHHHHHHHHHHHHHHHHHHHHHHHHHHHHHHHHHHHHHHHHHHHHHHHHTSPPPHHHHHHHHHHHHHHHHHHHHHHHHHTT-S--TTTTTTTTSS----

Mean predicted aligned error: 15.38 Å

Foldseek 3Di:
DVVVVVVVVVVVVVVVVVVVVVVVVVVVVVVVVVVVVVVVVVVVVVVVVVVVVVVVVVVVVVVVVVVVVVPDDDDVVVVVVVVVVVVVVVVCVVVVVCVVVVNDDDPVVVVPPPPPPDDD

Nearest PDB structures (foldseek):
  5oql-assembly1_b  TM=3.392E-01  e=5.897E+00  Thermochaetoides thermophila DSM 1495